Protein AF-A0A7Y6AD48-F1 (afdb_monomer_lite)

Secondary structure (DSSP, 8-state):
--HHHHTT--HHHHHHHHHHHTTTPEEEEEEEEETTEEEEEETTEEEEEEE-SSSPP-TT-EEEEE--TT-SS-EEEEEPPPS-EEEEPPSSSS--PEEEEES-SEEEEEEETTS---HHHHHHHHHHHHHTTSEEEEEEE-GGG-S-HHHHHHHHHHHSTTSEEEE--TTT-

Radius of gyration: 19.79 Å; chains: 1; bounding box: 42×30×53 Å

pLDDT: mean 92.15, std 9.81, range [45.16, 98.31]

Foldseek 3Di:
DAPVVVLPDDPVNVVQCVVLVVVVWFKFFFQADDDQWTWTQGSVGIFIAGEDPPPRDAHGWIFGWADDPPDPGIYGPDTGDFPFWQFAADPPPPPDTDTHHTPAQEDEAEDEPVDQDPLVVVLVVLVSCVNRVHAYAYEHEPLVNDPCQVVSQVVNCVSRPRHHYHYDYPVPD

Sequence (173 aa):
MSILDSLGWDAAREAEFAPYAARGLTVGRVSRVDRAICDVVTEAGTLRAAHGTGALPCTGDWAAVAEIPGHPEPVVEALLDRRTALTRSSASGRSEGQVLAVNVDCVLIVVPLDVAPDLGRIERLLTVAWNSGAQPAVVLTKADTVDDADQVRADVEAAAPGADVLVVSAVTG

Structure (mmCIF, N/CA/C/O backbone):
data_AF-A0A7Y6AD48-F1
#
_entry.id   AF-A0A7Y6AD48-F1
#
loop_
_atom_site.group_PDB
_atom_site.id
_atom_site.type_symbol
_atom_site.label_atom_id
_atom_site.label_alt_id
_atom_site.label_comp_id
_atom_site.label_asym_id
_atom_site.label_entity_id
_atom_site.label_seq_id
_atom_site.pdbx_PDB_ins_code
_atom_site.Cartn_x
_atom_site.Cartn_y
_atom_site.Cartn_z
_atom_site.occupancy
_atom_site.B_iso_or_equiv
_atom_site.auth_seq_id
_atom_site.auth_comp_id
_atom_site.auth_asym_id
_atom_site.auth_atom_id
_atom_site.pdbx_PDB_model_num
ATOM 1 N N . MET A 1 1 ? -17.874 -10.068 -2.969 1.00 69.69 1 MET A N 1
ATOM 2 C CA . MET A 1 1 ? -16.537 -9.603 -2.569 1.00 69.69 1 MET A CA 1
ATOM 3 C C . MET A 1 1 ? -16.744 -8.251 -1.942 1.00 69.69 1 MET A C 1
ATOM 5 O O . MET A 1 1 ? -17.382 -7.414 -2.577 1.00 69.69 1 MET A O 1
ATOM 9 N N . SER A 1 2 ? -16.372 -8.106 -0.679 1.00 91.56 2 SER A N 1
ATOM 10 C CA . SER A 1 2 ? -16.549 -6.851 0.040 1.00 91.56 2 SER A CA 1
ATOM 11 C C . SER A 1 2 ? -15.527 -5.813 -0.442 1.00 91.56 2 SER A C 1
ATOM 13 O O . SER A 1 2 ? -14.543 -6.154 -1.111 1.00 91.56 2 SER A O 1
ATOM 15 N N . ILE A 1 3 ? -15.748 -4.537 -0.117 1.00 95.38 3 ILE A N 1
ATOM 16 C CA . ILE A 1 3 ? -14.744 -3.504 -0.402 1.00 95.38 3 ILE A CA 1
ATOM 17 C C . ILE A 1 3 ? -13.455 -3.767 0.385 1.00 95.38 3 ILE A C 1
ATOM 19 O O . ILE A 1 3 ? -12.364 -3.573 -0.148 1.00 95.38 3 ILE A O 1
ATOM 23 N N . LEU A 1 4 ? -13.555 -4.269 1.617 1.00 96.31 4 LEU A N 1
ATOM 24 C CA . LEU A 1 4 ? -12.396 -4.552 2.455 1.00 96.31 4 LEU A CA 1
ATOM 25 C C . LEU A 1 4 ? -11.584 -5.734 1.916 1.00 96.31 4 LEU A C 1
ATOM 27 O O . LEU A 1 4 ? -10.358 -5.640 1.895 1.00 96.31 4 LEU A O 1
ATOM 31 N N . ASP A 1 5 ? -12.234 -6.770 1.372 1.00 95.56 5 ASP A N 1
ATOM 32 C CA . ASP A 1 5 ? -11.544 -7.878 0.689 1.00 95.56 5 ASP A CA 1
ATOM 33 C C . ASP A 1 5 ? -10.676 -7.359 -0.469 1.00 95.56 5 ASP A C 1
ATOM 35 O O . ASP A 1 5 ? -9.514 -7.735 -0.614 1.00 95.56 5 ASP A O 1
ATOM 39 N N . SER A 1 6 ? -11.221 -6.444 -1.284 1.00 94.50 6 SER A N 1
ATOM 40 C CA . SER A 1 6 ? -10.484 -5.839 -2.407 1.00 94.50 6 SER A CA 1
ATOM 41 C C . SER A 1 6 ? -9.310 -4.966 -1.951 1.00 94.50 6 SER A C 1
ATOM 43 O O . SER A 1 6 ? -8.371 -4.721 -2.706 1.00 94.50 6 SER A O 1
ATOM 45 N N . LEU A 1 7 ? -9.353 -4.525 -0.695 1.00 94.62 7 LEU A N 1
ATOM 46 C CA . LEU A 1 7 ? -8.296 -3.792 -0.022 1.00 94.62 7 LEU A CA 1
ATOM 47 C C . LEU A 1 7 ? -7.400 -4.722 0.815 1.00 94.62 7 LEU A C 1
ATOM 49 O O . LEU A 1 7 ? -6.655 -4.221 1.647 1.00 94.62 7 LEU A O 1
ATOM 53 N N . GLY A 1 8 ? -7.423 -6.041 0.628 1.00 94.38 8 GLY A N 1
ATOM 54 C CA . GLY A 1 8 ? -6.506 -6.955 1.319 1.00 94.38 8 GLY A CA 1
ATOM 55 C C . GLY A 1 8 ? -6.900 -7.287 2.760 1.00 94.38 8 GLY A C 1
ATOM 56 O O . GLY A 1 8 ? -6.029 -7.562 3.589 1.00 94.38 8 GLY A O 1
ATOM 57 N N . TRP A 1 9 ? -8.194 -7.232 3.085 1.00 97.06 9 TRP A N 1
ATOM 58 C CA . TRP A 1 9 ? -8.713 -7.869 4.292 1.00 97.06 9 TRP A CA 1
ATOM 59 C C . TRP A 1 9 ? -8.667 -9.392 4.134 1.00 97.06 9 TRP A C 1
ATOM 61 O O . TRP A 1 9 ? -9.070 -9.925 3.102 1.00 97.06 9 TRP A O 1
ATOM 71 N N . ASP A 1 10 ? -8.152 -10.095 5.144 1.00 96.25 10 ASP A N 1
ATOM 72 C CA . ASP A 1 10 ? -8.003 -11.551 5.131 1.00 96.25 10 ASP A CA 1
ATOM 73 C C . ASP A 1 10 ? -8.314 -12.175 6.499 1.00 96.25 10 ASP A C 1
ATOM 75 O O . ASP A 1 10 ? -8.502 -11.479 7.497 1.00 96.25 10 ASP A O 1
ATOM 79 N N . ALA A 1 11 ? -8.339 -13.509 6.558 1.00 97.06 11 ALA A N 1
ATOM 80 C CA . ALA A 1 11 ? -8.668 -14.250 7.776 1.00 97.06 11 ALA A CA 1
ATOM 81 C C . ALA A 1 11 ? -7.709 -13.965 8.947 1.00 97.06 11 ALA A C 1
ATOM 83 O O . ALA A 1 11 ? -8.113 -14.021 10.108 1.00 97.06 11 ALA A O 1
ATOM 84 N N . ALA A 1 12 ? -6.438 -13.653 8.669 1.00 96.56 12 ALA A N 1
ATOM 85 C CA . ALA A 1 12 ? -5.484 -13.308 9.717 1.00 96.56 12 ALA A CA 1
ATOM 86 C C . ALA A 1 12 ? -5.778 -11.914 10.293 1.00 96.56 12 ALA A C 1
ATOM 88 O O . ALA A 1 12 ? -5.704 -11.741 11.508 1.00 96.56 12 ALA A O 1
ATOM 89 N N . ARG A 1 13 ? -6.180 -10.946 9.456 1.00 97.25 13 ARG A N 1
ATOM 90 C CA . ARG A 1 13 ? -6.679 -9.640 9.912 1.00 97.25 13 ARG A CA 1
ATOM 91 C C . ARG A 1 13 ? -7.986 -9.756 10.682 1.00 97.25 13 ARG A C 1
ATOM 93 O O . ARG A 1 13 ? -8.135 -9.106 11.709 1.00 97.25 13 ARG A O 1
ATOM 100 N N . GLU A 1 14 ? -8.903 -10.606 10.234 1.00 97.62 14 GLU A N 1
ATOM 101 C CA . GLU A 1 14 ? -10.156 -10.861 10.945 1.00 97.62 14 GLU A CA 1
ATOM 102 C C . GLU A 1 14 ? -9.907 -11.443 12.344 1.00 97.62 14 GLU A C 1
ATOM 104 O O . GLU A 1 14 ? -10.471 -10.959 13.326 1.00 97.62 14 GLU A O 1
ATOM 109 N N . ALA A 1 15 ? -9.000 -12.419 12.457 1.00 98.00 15 ALA A N 1
ATOM 110 C CA . ALA A 1 15 ? -8.603 -12.992 13.740 1.00 98.00 15 ALA A CA 1
ATOM 111 C C . ALA A 1 15 ? -7.934 -11.957 14.662 1.00 98.00 15 ALA A C 1
ATOM 113 O O . ALA A 1 15 ? -8.244 -11.900 15.852 1.00 98.00 15 ALA A O 1
ATOM 114 N N . GLU A 1 16 ? -7.051 -11.121 14.113 1.00 98.19 16 GLU A N 1
ATOM 115 C CA . GLU A 1 16 ? -6.413 -10.010 14.827 1.00 98.19 16 GLU A CA 1
ATOM 116 C C . GLU A 1 16 ? -7.441 -8.963 15.296 1.00 98.19 16 GLU A C 1
ATOM 118 O O . GLU A 1 16 ? -7.328 -8.418 16.393 1.00 98.19 16 GLU A O 1
ATOM 123 N N . PHE A 1 17 ? -8.485 -8.718 14.497 1.00 98.25 17 PHE A N 1
ATOM 124 C CA . PHE A 1 17 ? -9.526 -7.734 14.786 1.00 98.25 17 PHE A CA 1
ATOM 125 C C . PHE A 1 17 ? -10.595 -8.216 15.775 1.00 98.25 17 PHE A C 1
ATOM 127 O O . PHE A 1 17 ? -11.281 -7.396 16.391 1.00 98.25 17 PHE A O 1
ATOM 134 N N . ALA A 1 18 ? -10.746 -9.529 15.960 1.00 98.25 18 ALA A N 1
ATOM 135 C CA . ALA A 1 18 ? -11.804 -10.130 16.772 1.00 98.25 18 ALA A CA 1
ATOM 136 C C . ALA A 1 18 ? -11.989 -9.504 18.179 1.00 98.25 18 ALA A C 1
ATOM 138 O O . ALA A 1 18 ? -13.140 -9.284 18.574 1.00 98.25 18 ALA A O 1
ATOM 139 N N . PRO A 1 19 ? -10.929 -9.134 18.934 1.00 98.12 19 PRO A N 1
ATOM 140 C CA . PRO A 1 19 ? -11.083 -8.459 20.226 1.00 98.12 19 PRO A CA 1
ATOM 141 C C . PRO A 1 19 ? -11.747 -7.075 20.135 1.00 98.12 19 PRO A C 1
ATOM 143 O O . PRO A 1 19 ? -12.451 -6.667 21.060 1.00 98.12 19 PRO A O 1
ATOM 146 N N . TYR A 1 20 ? -11.545 -6.348 19.034 1.00 97.69 20 TYR A N 1
ATOM 147 C CA . TYR A 1 20 ? -12.167 -5.044 18.788 1.00 97.69 20 TYR A CA 1
ATOM 148 C C . TYR A 1 20 ? -13.611 -5.202 18.304 1.00 97.69 20 TYR A C 1
ATOM 150 O O . TYR A 1 20 ? -14.499 -4.497 18.785 1.00 97.69 20 TYR A O 1
ATOM 158 N N . ALA A 1 21 ? -13.872 -6.188 17.439 1.00 97.25 21 ALA A N 1
ATOM 159 C CA . ALA A 1 21 ? -15.228 -6.534 17.011 1.00 97.25 21 ALA A CA 1
ATOM 160 C C . ALA A 1 21 ? -16.129 -6.907 18.200 1.00 97.25 21 ALA A C 1
ATOM 162 O O . ALA A 1 21 ? -17.261 -6.437 18.292 1.00 97.25 21 ALA A O 1
ATOM 163 N N . ALA A 1 22 ? -15.614 -7.682 19.164 1.00 97.25 22 ALA A N 1
ATOM 164 C CA . ALA A 1 22 ? -16.338 -8.051 20.386 1.00 97.25 22 ALA A CA 1
ATOM 165 C C . ALA A 1 22 ? -16.735 -6.843 21.258 1.00 97.25 22 ALA A C 1
ATOM 167 O O . ALA A 1 22 ? -17.643 -6.938 22.083 1.00 97.25 22 ALA A O 1
ATOM 168 N N . ARG A 1 23 ? -16.063 -5.702 21.071 1.00 96.88 23 ARG A N 1
ATOM 169 C CA . ARG A 1 23 ? -16.354 -4.425 21.733 1.00 96.88 23 ARG A CA 1
ATOM 170 C C . ARG A 1 23 ? -17.246 -3.503 20.890 1.00 96.88 23 ARG A C 1
ATOM 172 O O . ARG A 1 23 ? -17.549 -2.401 21.334 1.00 96.88 23 ARG A O 1
ATOM 179 N N . GLY A 1 24 ? -17.667 -3.949 19.706 1.00 96.44 24 GLY A N 1
ATOM 180 C CA . GLY A 1 24 ? -18.519 -3.193 18.790 1.00 96.44 24 GLY A CA 1
ATOM 181 C C . GLY A 1 24 ? -17.782 -2.148 17.951 1.00 96.44 24 GLY A C 1
ATOM 182 O O . GLY A 1 24 ? -18.429 -1.236 17.446 1.00 96.44 24 GLY A O 1
ATOM 183 N N . LEU A 1 25 ? -16.453 -2.240 17.816 1.00 97.25 25 LEU A N 1
ATOM 184 C CA . LEU A 1 25 ? -15.693 -1.318 16.968 1.00 97.25 25 LEU A CA 1
ATOM 185 C C . LEU A 1 25 ? -15.846 -1.686 15.492 1.00 97.25 25 LEU A C 1
ATOM 187 O O . LEU A 1 25 ? -15.922 -2.860 15.123 1.00 97.25 25 LEU A O 1
ATOM 191 N N . THR A 1 26 ? -15.811 -0.662 14.647 1.00 97.25 26 THR A N 1
ATOM 192 C CA . THR A 1 26 ? -15.890 -0.799 13.195 1.00 97.25 26 THR A CA 1
ATOM 193 C C . THR A 1 26 ? -14.491 -0.918 12.612 1.00 97.25 26 THR A C 1
ATOM 195 O O . THR A 1 26 ? -13.615 -0.102 12.899 1.00 97.25 26 THR A O 1
ATOM 198 N N . VAL A 1 27 ? -14.273 -1.930 11.776 1.00 98.19 27 VAL A N 1
ATOM 199 C CA . VAL A 1 27 ? -13.038 -2.059 11.001 1.00 98.19 27 VAL A CA 1
ATOM 200 C C . VAL A 1 27 ? -13.048 -1.092 9.820 1.00 98.19 27 VAL A C 1
ATOM 202 O O . VAL A 1 27 ? -14.070 -0.908 9.155 1.00 98.19 27 VAL A O 1
ATOM 205 N N . GLY A 1 28 ? -11.891 -0.523 9.504 1.00 97.88 28 GLY A N 1
ATOM 206 C CA . GLY A 1 28 ? -11.691 0.107 8.208 1.00 97.88 28 GLY A CA 1
ATOM 207 C C . GLY A 1 28 ? -10.232 0.314 7.840 1.00 97.88 28 GLY A C 1
ATOM 208 O O . GLY A 1 28 ? -9.334 0.148 8.665 1.00 97.88 28 GLY A O 1
ATOM 209 N N . ARG A 1 29 ? -9.996 0.677 6.580 1.00 98.06 29 ARG A N 1
ATOM 210 C CA . ARG A 1 29 ? -8.661 0.933 6.041 1.00 98.06 29 ARG A CA 1
ATOM 211 C C . ARG A 1 29 ? -8.410 2.426 5.907 1.00 98.06 29 ARG A C 1
ATOM 213 O O . ARG A 1 29 ? -9.173 3.127 5.247 1.00 98.06 29 ARG A O 1
ATOM 220 N N . VAL A 1 30 ? -7.324 2.915 6.492 1.00 97.94 30 VAL A N 1
ATOM 221 C CA . VAL A 1 30 ? -6.913 4.317 6.382 1.00 97.94 30 VAL A CA 1
ATOM 222 C C . VAL A 1 30 ? -6.500 4.608 4.938 1.00 97.94 30 VAL A C 1
ATOM 224 O O . VAL A 1 30 ? -5.514 4.060 4.448 1.00 97.94 30 VAL A O 1
ATOM 227 N N . SER A 1 31 ? -7.225 5.487 4.249 1.00 97.25 31 SER A N 1
ATOM 228 C CA . SER A 1 31 ? -6.921 5.886 2.866 1.00 97.25 31 SER A CA 1
ATOM 229 C C . SER A 1 31 ? -6.175 7.215 2.777 1.00 97.25 31 SER A C 1
ATOM 231 O O . SER A 1 31 ? -5.486 7.481 1.793 1.00 97.25 31 SER A O 1
ATOM 233 N N . ARG A 1 32 ? -6.318 8.070 3.793 1.00 95.88 32 ARG A N 1
ATOM 234 C CA . ARG A 1 32 ? -5.689 9.391 3.850 1.00 95.88 32 ARG A CA 1
ATOM 235 C C . ARG A 1 32 ? -5.485 9.814 5.295 1.00 95.88 32 ARG A C 1
ATOM 237 O O . ARG A 1 32 ? -6.361 9.602 6.123 1.00 95.88 32 ARG A O 1
ATOM 244 N N . VAL A 1 33 ? -4.373 10.490 5.567 1.00 94.31 33 VAL A N 1
ATOM 245 C CA . VAL A 1 33 ? -4.087 11.111 6.865 1.00 94.31 33 VAL A CA 1
ATOM 246 C C . VAL A 1 33 ? -3.839 12.603 6.659 1.00 94.31 33 VAL A C 1
ATOM 248 O O . VAL A 1 33 ? -3.032 12.995 5.817 1.00 94.31 33 VAL A O 1
ATOM 251 N N . ASP A 1 34 ? -4.551 13.437 7.412 1.00 89.88 34 ASP A N 1
ATOM 252 C CA . ASP A 1 34 ? -4.439 14.893 7.409 1.00 89.88 34 ASP A CA 1
ATOM 253 C C . ASP A 1 34 ? -4.373 15.413 8.851 1.00 89.88 34 ASP A C 1
ATOM 255 O O . ASP A 1 34 ? -5.381 15.582 9.543 1.00 89.88 34 ASP A O 1
ATOM 259 N N . ARG A 1 35 ? -3.144 15.678 9.307 1.00 85.75 35 ARG A N 1
ATOM 260 C CA . ARG A 1 35 ? -2.825 16.186 10.649 1.00 85.75 35 ARG A CA 1
ATOM 261 C C . ARG A 1 35 ? -3.335 15.293 11.784 1.00 85.75 35 ARG A C 1
ATOM 263 O O . ARG A 1 35 ? -2.583 14.436 12.221 1.00 85.75 35 ARG A O 1
ATOM 270 N N . ALA A 1 36 ? -4.535 15.567 12.295 1.00 89.00 36 ALA A N 1
ATOM 271 C CA . ALA A 1 36 ? -5.156 14.894 13.442 1.00 89.00 36 ALA A CA 1
ATOM 272 C C . ALA A 1 36 ? -6.381 14.051 13.042 1.00 89.00 36 ALA A C 1
ATOM 274 O O . ALA A 1 36 ? -7.065 13.493 13.899 1.00 89.00 36 ALA A O 1
ATOM 275 N N . ILE A 1 37 ? -6.687 14.010 11.744 1.00 92.94 37 ILE A N 1
ATOM 276 C CA . ILE A 1 37 ? -7.860 13.353 11.183 1.00 92.94 37 ILE A CA 1
ATOM 277 C C . ILE A 1 37 ? -7.407 12.439 10.047 1.00 92.94 37 ILE A C 1
ATOM 279 O O . ILE A 1 37 ? -6.455 12.738 9.325 1.00 92.94 37 ILE A O 1
ATOM 283 N N . CYS A 1 38 ? -8.104 11.329 9.862 1.00 95.88 38 CYS A N 1
ATOM 284 C CA . CYS A 1 38 ? -7.903 10.429 8.741 1.00 95.88 38 CYS A CA 1
ATOM 285 C C . CYS A 1 38 ? -9.232 10.046 8.089 1.00 95.88 38 CYS A C 1
ATOM 287 O O . CYS A 1 38 ? -10.277 10.017 8.740 1.00 95.88 38 CYS A O 1
ATOM 289 N N . ASP A 1 39 ? -9.176 9.765 6.790 1.00 97.44 39 ASP A N 1
ATOM 290 C CA . ASP A 1 39 ? -10.284 9.138 6.079 1.00 97.44 39 ASP A CA 1
ATOM 291 C C . ASP A 1 39 ? -10.086 7.618 6.163 1.00 97.44 39 ASP A C 1
ATOM 293 O O . ASP A 1 39 ? -9.001 7.104 5.861 1.00 97.44 39 ASP A O 1
ATOM 297 N N . VAL A 1 40 ? -11.127 6.909 6.591 1.00 97.88 40 VAL A N 1
ATOM 298 C CA . VAL A 1 40 ? -11.122 5.464 6.826 1.00 97.88 40 VAL A CA 1
ATOM 299 C C . VAL A 1 40 ? -12.230 4.824 5.997 1.00 97.88 40 VAL A C 1
ATOM 301 O O . VAL A 1 40 ? -13.405 5.140 6.161 1.00 97.88 40 VAL A O 1
ATOM 304 N N . VAL A 1 41 ? -11.862 3.916 5.100 1.00 98.31 41 VAL A N 1
ATOM 305 C CA . VAL A 1 41 ? -12.798 3.162 4.261 1.00 98.31 41 VAL A CA 1
ATOM 306 C C . VAL A 1 41 ? -13.333 1.974 5.052 1.00 98.31 41 VAL A C 1
ATOM 308 O O . VAL A 1 41 ? -12.557 1.127 5.488 1.00 98.31 41 VAL A O 1
ATOM 311 N N . THR A 1 42 ? -14.650 1.899 5.219 1.00 97.62 42 THR A N 1
ATOM 312 C CA . THR A 1 42 ? -15.357 0.779 5.863 1.00 97.62 42 THR A CA 1
ATOM 313 C C . THR A 1 42 ? -16.334 0.128 4.882 1.00 97.62 42 THR A C 1
ATOM 315 O O . THR A 1 42 ? -16.570 0.662 3.797 1.00 97.62 42 THR A O 1
ATOM 318 N N . GLU A 1 43 ? -16.968 -0.979 5.276 1.00 96.50 43 GLU A N 1
ATOM 319 C CA . GLU A 1 43 ? -18.071 -1.579 4.503 1.00 96.50 43 GLU A CA 1
ATOM 320 C C . GLU A 1 43 ? -19.244 -0.617 4.275 1.00 96.50 43 GLU A C 1
ATOM 322 O O . GLU A 1 43 ? -19.900 -0.659 3.238 1.00 96.50 43 GLU A O 1
ATOM 327 N N . ALA A 1 44 ? -19.510 0.272 5.235 1.00 94.88 44 ALA A N 1
ATOM 328 C CA . ALA A 1 44 ? -20.599 1.243 5.156 1.00 94.88 44 ALA A CA 1
ATOM 329 C C . ALA A 1 44 ? -20.229 2.504 4.351 1.00 94.88 44 ALA A C 1
ATOM 331 O O . ALA A 1 44 ? -21.065 3.390 4.172 1.00 94.88 44 ALA A O 1
ATOM 332 N N . GLY A 1 45 ? -18.988 2.594 3.865 1.00 96.12 45 GLY A N 1
ATOM 333 C CA . GLY A 1 45 ? -18.439 3.758 3.178 1.00 96.12 45 GLY A CA 1
ATOM 334 C C . GLY A 1 45 ? -17.282 4.405 3.934 1.00 96.12 45 GLY A C 1
ATOM 335 O O . GLY A 1 45 ? -16.780 3.888 4.936 1.00 96.12 45 GLY A O 1
ATOM 336 N N . THR A 1 46 ? -16.823 5.544 3.421 1.00 97.25 46 THR A N 1
ATOM 337 C CA . THR A 1 46 ? -15.703 6.281 4.011 1.00 97.25 46 THR A CA 1
ATOM 338 C C . THR A 1 46 ? -16.184 7.171 5.146 1.00 97.25 46 THR A C 1
ATOM 340 O O . THR A 1 46 ? -17.070 8.004 4.955 1.00 97.25 46 THR A O 1
ATOM 343 N N . LEU A 1 47 ? -15.556 7.030 6.308 1.00 94.75 47 LEU A N 1
ATOM 344 C CA . LEU A 1 47 ? -15.764 7.882 7.470 1.00 94.75 47 LEU A CA 1
ATOM 345 C C . LEU A 1 47 ? -14.530 8.734 7.742 1.00 94.75 47 LEU A C 1
ATOM 347 O O . LEU A 1 47 ? -13.408 8.374 7.389 1.00 94.75 47 LEU A O 1
ATOM 351 N N . ARG A 1 48 ? -14.752 9.878 8.380 1.00 95.69 48 ARG A N 1
ATOM 352 C CA . ARG A 1 48 ? -13.696 10.789 8.804 1.00 95.69 48 ARG A CA 1
ATOM 353 C C . ARG A 1 48 ? -13.512 10.626 10.306 1.00 95.69 48 ARG A C 1
ATOM 355 O O . ARG A 1 48 ? -14.457 10.865 11.050 1.00 95.69 48 ARG A O 1
ATOM 362 N N . ALA A 1 49 ? -12.340 10.161 10.724 1.00 95.38 49 ALA A N 1
ATOM 363 C CA . ALA A 1 49 ? -12.060 9.815 12.111 1.00 95.38 49 ALA A CA 1
ATOM 364 C C . ALA A 1 49 ? -10.890 10.623 12.667 1.00 95.38 49 ALA A C 1
ATOM 366 O O . ALA A 1 49 ? -9.836 10.739 12.031 1.00 95.38 49 ALA A O 1
ATOM 367 N N . ALA A 1 50 ? -11.056 11.123 13.885 1.00 94.31 50 ALA A N 1
ATOM 368 C CA . ALA A 1 50 ? -9.965 11.705 14.647 1.00 94.31 50 ALA A CA 1
ATOM 369 C C . ALA A 1 50 ? -9.015 10.601 15.135 1.00 94.31 50 ALA A C 1
ATOM 371 O O . ALA A 1 50 ? -9.429 9.465 15.377 1.00 94.31 50 ALA A O 1
ATOM 372 N N . HIS A 1 51 ? -7.742 10.930 15.334 1.00 89.38 51 HIS A N 1
ATOM 373 C CA . HIS A 1 51 ? -6.801 10.042 16.013 1.00 89.38 51 HIS A CA 1
ATOM 374 C C . HIS A 1 51 ? -6.106 10.761 17.170 1.00 89.38 51 HIS A C 1
ATOM 376 O O . HIS A 1 51 ? -5.847 11.965 17.128 1.00 89.38 51 HIS A O 1
ATOM 382 N N . GLY A 1 52 ? -5.818 10.011 18.235 1.00 78.94 52 GLY A N 1
ATOM 383 C CA . GLY A 1 52 ? -5.118 10.528 19.408 1.00 78.94 52 GLY A CA 1
ATOM 384 C C . GLY A 1 52 ? -3.606 10.665 19.201 1.00 78.94 52 GLY A C 1
ATOM 385 O O . GLY A 1 52 ? -3.077 10.530 18.097 1.00 78.94 52 GLY A O 1
ATOM 386 N N . THR A 1 53 ? -2.891 10.877 20.307 1.00 72.50 53 THR A N 1
ATOM 387 C CA . THR A 1 53 ? -1.417 10.945 20.359 1.00 72.50 53 THR A CA 1
ATOM 388 C C . THR A 1 53 ? -0.744 9.571 20.462 1.00 72.50 53 THR A C 1
ATOM 390 O O . THR A 1 53 ? 0.436 9.499 20.794 1.00 72.50 53 THR A O 1
ATOM 393 N N . GLY A 1 54 ? -1.502 8.486 20.273 1.00 74.75 54 GLY A N 1
ATOM 394 C CA . GLY A 1 54 ? -0.992 7.114 20.278 1.00 74.75 54 GLY A CA 1
ATOM 395 C C . GLY A 1 54 ? -0.213 6.786 19.002 1.00 74.75 54 GLY A C 1
ATOM 396 O O . GLY A 1 54 ? 0.495 7.630 18.454 1.00 74.75 54 GLY A O 1
ATOM 397 N N . ALA A 1 55 ? -0.353 5.556 18.502 1.00 76.69 55 ALA A N 1
ATOM 398 C CA . ALA A 1 55 ? 0.209 5.193 17.205 1.00 76.69 55 ALA A CA 1
ATOM 399 C C . ALA A 1 55 ? -0.377 6.101 16.110 1.00 76.69 55 ALA A C 1
ATOM 401 O O . ALA A 1 55 ? -1.591 6.145 15.912 1.00 76.69 55 ALA A O 1
ATOM 402 N N . LEU A 1 56 ? 0.490 6.851 15.424 1.00 88.69 56 LEU A N 1
ATOM 403 C CA . LEU A 1 56 ? 0.061 7.755 14.362 1.00 88.69 56 LEU A CA 1
ATOM 404 C C . LEU A 1 56 ? -0.350 6.936 13.130 1.00 88.69 56 LEU A C 1
ATOM 406 O O . LEU A 1 56 ? 0.477 6.154 12.633 1.00 88.69 56 LEU A O 1
ATOM 410 N N . PRO A 1 57 ? -1.586 7.112 12.627 1.00 94.00 57 PRO A N 1
ATOM 411 C CA . PRO A 1 57 ? -2.037 6.402 11.446 1.00 94.00 57 PRO A CA 1
ATOM 412 C C . PRO A 1 57 ? -1.205 6.799 10.230 1.00 94.00 57 PRO A C 1
ATOM 414 O O . PRO A 1 57 ? -0.725 7.927 10.095 1.00 94.00 57 PRO A O 1
ATOM 417 N N . CYS A 1 58 ? -1.057 5.847 9.325 1.00 95.44 58 CYS A N 1
ATOM 418 C CA . CYS A 1 58 ? -0.455 5.998 8.018 1.00 95.44 58 CYS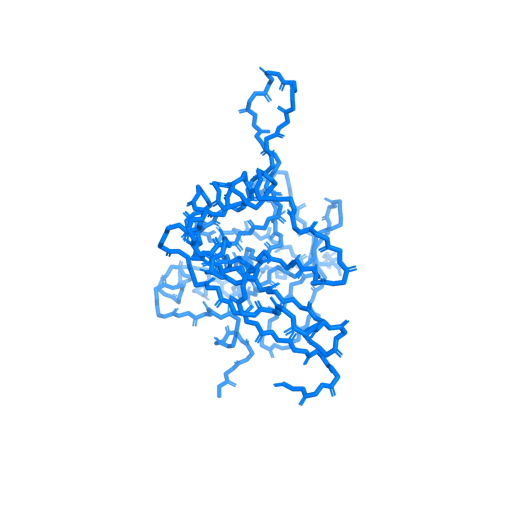 A CA 1
ATOM 419 C C . CYS A 1 58 ? -1.423 5.449 6.967 1.00 95.44 58 CYS A C 1
ATOM 421 O O . CYS A 1 58 ? -2.243 4.572 7.247 1.00 95.44 58 CYS A O 1
ATOM 423 N N . THR A 1 59 ? -1.328 5.949 5.738 1.00 96.56 59 THR A N 1
ATOM 424 C CA . THR A 1 59 ? -2.087 5.388 4.620 1.00 96.56 59 THR A CA 1
ATOM 425 C C . THR A 1 59 ? -1.805 3.890 4.489 1.00 96.56 59 THR A C 1
ATOM 427 O O . THR A 1 59 ? -0.652 3.465 4.412 1.00 96.56 59 THR A O 1
ATOM 430 N N . GLY A 1 60 ? -2.876 3.102 4.445 1.00 97.25 60 GLY A N 1
ATOM 431 C CA . GLY A 1 60 ? -2.849 1.648 4.354 1.00 97.25 60 GLY A CA 1
ATOM 432 C C . GLY A 1 60 ? -2.983 0.917 5.691 1.00 97.25 60 GLY A C 1
ATOM 433 O O . GLY A 1 60 ? -3.147 -0.306 5.668 1.00 97.25 60 GLY A O 1
ATOM 434 N N . ASP A 1 61 ? -2.970 1.618 6.831 1.00 97.56 61 ASP A N 1
ATOM 435 C CA . ASP A 1 61 ? -3.255 1.011 8.135 1.00 97.56 61 ASP A CA 1
ATOM 436 C C . ASP A 1 61 ? -4.673 0.429 8.190 1.00 97.56 61 ASP A C 1
ATOM 438 O O . ASP A 1 61 ? -5.620 0.977 7.622 1.00 97.56 61 ASP A O 1
ATOM 442 N N . TRP A 1 62 ? -4.813 -0.666 8.931 1.00 98.12 62 TRP A N 1
ATOM 443 C CA . TRP A 1 62 ? -6.101 -1.212 9.337 1.00 98.12 62 TRP A CA 1
ATOM 444 C C . TRP A 1 62 ? -6.437 -0.683 10.727 1.00 98.12 62 TRP A C 1
ATOM 446 O O . TRP A 1 62 ? -5.642 -0.830 11.653 1.00 98.12 62 TRP A O 1
ATOM 456 N N . ALA A 1 63 ? -7.592 -0.043 10.861 1.00 97.44 63 ALA A N 1
ATOM 457 C CA . ALA A 1 63 ? -7.995 0.685 12.052 1.00 97.44 63 ALA A CA 1
ATOM 458 C C . ALA A 1 63 ? -9.244 0.074 12.691 1.00 97.44 63 ALA A C 1
ATOM 460 O O . ALA A 1 63 ? -10.184 -0.325 12.000 1.00 97.44 63 ALA A O 1
ATOM 461 N N . ALA A 1 64 ? -9.261 0.072 14.021 1.00 97.25 64 ALA A N 1
ATOM 462 C CA . ALA A 1 64 ? -10.451 -0.132 14.826 1.00 97.25 64 ALA A CA 1
ATOM 463 C C . ALA A 1 64 ? -11.017 1.233 15.219 1.00 97.25 64 ALA A C 1
ATOM 465 O O . ALA A 1 64 ? -10.374 2.009 15.931 1.00 97.25 64 ALA A O 1
ATOM 466 N N . VAL A 1 65 ? -12.211 1.533 14.720 1.00 96.69 65 VAL A N 1
ATOM 467 C CA . VAL A 1 65 ? -12.863 2.832 14.857 1.00 96.69 65 VAL A CA 1
ATOM 468 C C . VAL A 1 65 ? -14.019 2.721 15.842 1.00 96.69 65 VAL A C 1
ATOM 470 O O . VAL A 1 65 ? -14.884 1.856 15.704 1.00 96.69 65 VAL A O 1
ATOM 473 N N . ALA A 1 66 ? -14.035 3.613 16.827 1.00 95.38 66 ALA A N 1
ATOM 474 C CA . ALA A 1 66 ? -15.087 3.713 17.826 1.00 95.38 66 ALA A CA 1
ATOM 475 C C . ALA A 1 66 ? -15.940 4.963 17.585 1.00 95.38 66 ALA A C 1
ATOM 477 O O . ALA A 1 66 ? -15.419 6.070 17.426 1.00 95.38 66 ALA A O 1
ATOM 478 N N . GLU A 1 67 ? -17.260 4.803 17.616 1.00 93.25 67 GLU A N 1
ATOM 479 C CA . GLU A 1 67 ? -18.163 5.938 17.781 1.00 93.25 67 GLU A CA 1
ATOM 480 C C . GLU A 1 67 ? -18.176 6.354 19.252 1.00 93.25 67 GLU A C 1
ATOM 482 O O . GLU A 1 67 ? -18.437 5.540 20.139 1.00 93.25 67 GLU A O 1
ATOM 487 N N . ILE A 1 68 ? -17.893 7.629 19.522 1.00 89.75 68 ILE A N 1
ATOM 488 C CA . ILE A 1 68 ? -17.896 8.166 20.883 1.00 89.75 68 ILE A CA 1
ATOM 489 C C . ILE A 1 68 ? -19.134 9.056 21.050 1.00 89.75 68 ILE A C 1
ATOM 491 O O . ILE A 1 68 ? -19.235 10.089 20.380 1.00 89.75 68 ILE A O 1
ATOM 495 N N . PRO A 1 69 ? -20.082 8.707 21.942 1.00 89.00 69 PRO A N 1
ATOM 496 C CA . PRO A 1 69 ? -21.263 9.526 22.180 1.00 89.00 69 PRO A CA 1
ATOM 497 C C . PRO A 1 69 ? -20.895 10.968 22.547 1.00 89.00 69 PRO A C 1
ATOM 499 O O . PRO A 1 69 ? -20.118 11.212 23.468 1.00 89.00 69 PRO A O 1
ATOM 502 N N . GLY A 1 70 ? -21.472 11.931 21.826 1.00 86.56 70 GLY A N 1
ATOM 503 C CA . GLY A 1 70 ? -21.227 13.358 22.047 1.00 86.56 70 GLY A CA 1
ATOM 504 C C . GLY A 1 70 ? -19.959 13.914 21.389 1.00 86.56 70 GLY A C 1
ATOM 505 O O . GLY A 1 70 ? -19.745 15.123 21.461 1.00 86.56 70 GLY A O 1
ATOM 506 N N . HIS A 1 71 ? -19.153 13.087 20.716 1.00 84.62 71 HIS A N 1
ATOM 507 C CA . HIS A 1 71 ? -18.093 13.572 19.832 1.00 84.62 71 HIS A CA 1
ATOM 508 C C . HIS A 1 71 ? -18.608 13.756 18.397 1.00 84.62 71 HIS A C 1
ATOM 510 O O . HIS A 1 71 ? -19.427 12.967 17.930 1.00 84.62 71 HIS A O 1
ATOM 516 N N . PRO A 1 72 ? -18.131 14.792 17.683 1.00 87.19 72 PRO A N 1
ATOM 517 C CA . PRO A 1 72 ? -18.566 15.074 16.316 1.00 87.19 72 PRO A CA 1
ATOM 518 C C . PRO A 1 72 ? -18.020 14.073 15.291 1.00 87.19 72 PRO A C 1
ATOM 520 O O . PRO A 1 72 ? -18.638 13.869 14.252 1.00 87.19 72 PRO A O 1
ATOM 523 N N . GLU A 1 73 ? -16.867 13.468 15.575 1.00 91.19 73 GLU A N 1
ATOM 524 C CA . GLU A 1 73 ? -16.194 12.503 14.709 1.00 91.19 73 GLU A CA 1
ATOM 525 C C . GLU A 1 73 ? -15.939 11.209 15.496 1.00 91.19 73 GLU A C 1
ATOM 527 O O . GLU A 1 73 ? -15.621 11.282 16.692 1.00 91.19 73 GLU A O 1
ATOM 532 N N . PRO A 1 74 ? -16.047 10.030 14.859 1.00 94.81 74 PRO A N 1
ATOM 533 C CA . PRO A 1 74 ? -15.543 8.794 15.439 1.00 94.81 74 PRO A CA 1
ATOM 534 C C . PRO A 1 74 ? -14.023 8.868 15.639 1.00 94.81 74 PRO A C 1
ATOM 536 O O . PRO A 1 74 ? -13.334 9.717 15.068 1.00 94.81 74 PRO A O 1
ATOM 539 N N . VAL A 1 75 ? -13.484 7.964 16.452 1.00 94.44 75 VAL A N 1
ATOM 540 C CA . VAL A 1 75 ? -12.070 7.974 16.840 1.00 94.44 75 VAL A CA 1
ATOM 541 C C . VAL A 1 75 ? -11.404 6.666 16.438 1.00 94.44 75 VAL A C 1
ATOM 543 O O . VAL A 1 75 ? -11.936 5.586 16.690 1.00 94.44 75 VAL A O 1
ATOM 546 N N . VAL A 1 76 ? -10.217 6.758 15.835 1.00 95.88 76 VAL A N 1
ATOM 547 C CA . VAL A 1 76 ? -9.317 5.612 15.675 1.00 95.88 76 VAL A CA 1
ATOM 548 C C . VAL A 1 76 ? -8.803 5.223 17.053 1.00 95.88 76 VAL A C 1
ATOM 550 O O . VAL A 1 76 ? -8.003 5.939 17.657 1.00 95.88 76 VAL A O 1
ATOM 553 N N . GLU A 1 77 ? -9.285 4.094 17.555 1.00 94.19 77 GLU A N 1
ATOM 554 C CA . GLU A 1 77 ? -8.939 3.612 18.886 1.00 94.19 77 GLU A CA 1
ATOM 555 C C . GLU A 1 77 ? -7.679 2.743 18.864 1.00 94.19 77 GLU A C 1
ATOM 557 O O . GLU A 1 77 ? -6.840 2.829 19.760 1.00 94.19 77 GLU A O 1
ATOM 562 N N . ALA A 1 78 ? -7.528 1.927 17.821 1.00 95.38 78 ALA A N 1
ATOM 563 C CA . ALA A 1 78 ? -6.371 1.066 17.635 1.00 95.38 78 ALA A CA 1
ATOM 564 C C . ALA A 1 78 ? -6.032 0.899 16.153 1.00 95.38 78 ALA A C 1
ATOM 566 O O . ALA A 1 78 ? -6.890 1.037 15.279 1.00 95.38 78 ALA A O 1
ATOM 567 N N . LEU A 1 79 ? -4.769 0.573 15.897 1.00 97.12 79 LEU A N 1
ATOM 568 C CA . LEU A 1 79 ? -4.263 0.156 14.597 1.00 97.12 79 LEU A CA 1
ATOM 569 C C . LEU A 1 79 ? -3.786 -1.288 14.726 1.00 97.12 79 LEU A C 1
ATOM 571 O O . LEU A 1 79 ? -3.165 -1.635 15.730 1.00 97.12 79 LEU A O 1
ATOM 575 N N . LEU A 1 80 ? -4.085 -2.102 13.722 1.00 97.31 80 LEU A N 1
ATOM 576 C CA . LEU A 1 80 ? -3.562 -3.459 13.604 1.00 97.31 80 LEU A CA 1
ATOM 577 C C . LEU A 1 80 ? -2.081 -3.422 13.196 1.00 97.31 80 LEU A C 1
ATOM 579 O O . LEU A 1 80 ? -1.586 -2.425 12.660 1.00 97.31 80 LEU A O 1
ATOM 583 N N . ASP A 1 81 ? -1.380 -4.530 13.405 1.00 95.69 81 ASP A N 1
ATOM 584 C CA . ASP A 1 81 ? 0.043 -4.674 13.140 1.00 95.69 81 ASP A CA 1
ATOM 585 C C . ASP A 1 81 ? 0.369 -4.426 11.661 1.00 95.69 81 ASP A C 1
ATOM 587 O O . ASP A 1 81 ? -0.280 -4.924 10.733 1.00 95.69 81 ASP A O 1
ATOM 591 N N . ARG A 1 82 ? 1.423 -3.656 11.403 1.00 95.44 82 ARG A N 1
ATOM 592 C CA . ARG A 1 82 ? 1.871 -3.356 10.038 1.00 95.44 82 ARG A CA 1
ATOM 593 C C . ARG A 1 82 ? 2.682 -4.530 9.500 1.00 95.44 82 ARG A C 1
ATOM 595 O O . ARG A 1 82 ? 3.721 -4.865 10.058 1.00 95.44 82 ARG A O 1
ATOM 602 N N . ARG A 1 83 ? 2.227 -5.135 8.398 1.00 94.56 83 ARG A N 1
ATOM 603 C CA . ARG A 1 83 ? 2.936 -6.247 7.731 1.00 94.56 83 ARG A CA 1
ATOM 604 C C . ARG A 1 83 ? 4.077 -5.760 6.842 1.00 94.56 83 ARG A C 1
ATOM 606 O O . ARG A 1 83 ? 5.105 -6.418 6.751 1.00 94.56 83 ARG A O 1
ATOM 613 N N . THR A 1 84 ? 3.898 -4.603 6.213 1.00 95.31 84 THR A N 1
ATOM 614 C CA . THR A 1 84 ? 4.911 -3.934 5.386 1.00 95.31 84 THR A CA 1
ATOM 615 C C . THR A 1 84 ? 4.935 -2.445 5.707 1.00 95.31 84 THR A C 1
ATOM 617 O O . THR A 1 84 ? 3.931 -1.884 6.164 1.00 95.31 84 THR A O 1
ATOM 620 N N . ALA A 1 85 ? 6.077 -1.796 5.480 1.00 94.62 85 ALA A N 1
ATOM 621 C CA . ALA A 1 85 ? 6.242 -0.370 5.736 1.00 94.62 85 ALA A CA 1
ATOM 622 C C . ALA A 1 85 ? 7.204 0.276 4.736 1.00 94.62 85 ALA A C 1
ATOM 624 O O . ALA A 1 85 ? 8.419 0.089 4.794 1.00 94.62 85 ALA A O 1
ATOM 625 N N . LEU A 1 86 ? 6.662 1.101 3.842 1.00 94.00 86 LEU A N 1
ATOM 626 C CA . LEU A 1 86 ? 7.458 1.912 2.933 1.00 94.00 86 LEU A CA 1
ATOM 627 C C . LEU A 1 86 ? 7.957 3.149 3.679 1.00 94.00 86 LEU A C 1
ATOM 629 O O . LEU A 1 86 ? 7.177 4.034 4.035 1.00 94.00 86 LEU A O 1
ATOM 633 N N . THR A 1 87 ? 9.263 3.217 3.914 1.00 90.81 87 THR A N 1
ATOM 634 C CA . THR A 1 87 ? 9.886 4.290 4.694 1.00 90.81 87 THR A CA 1
ATOM 635 C C . THR A 1 87 ? 10.823 5.121 3.831 1.00 90.81 87 THR A C 1
ATOM 637 O O . THR A 1 87 ? 11.559 4.613 2.987 1.00 90.81 87 THR A O 1
ATOM 640 N N . ARG A 1 88 ? 10.810 6.435 4.051 1.00 83.00 88 ARG A N 1
ATOM 641 C CA . ARG A 1 88 ? 11.775 7.359 3.462 1.00 83.00 88 ARG A CA 1
ATOM 642 C C . ARG A 1 88 ? 12.834 7.704 4.494 1.00 83.00 88 ARG A C 1
ATOM 644 O O . ARG A 1 88 ? 12.534 8.343 5.503 1.00 83.00 88 ARG A O 1
ATOM 651 N N . SER A 1 89 ? 14.080 7.337 4.217 1.00 69.94 89 SER A N 1
ATOM 652 C CA . SER A 1 89 ? 15.223 7.762 5.024 1.00 69.94 89 SER A CA 1
ATOM 653 C C . SER A 1 89 ? 15.372 9.287 4.965 1.00 69.94 89 SER A C 1
ATOM 655 O O . SER A 1 89 ? 15.398 9.873 3.882 1.00 69.94 89 SER A O 1
ATOM 657 N N . SER A 1 90 ? 15.475 9.949 6.118 1.00 59.12 90 SER A N 1
ATOM 658 C CA . SER A 1 90 ? 15.870 11.360 6.180 1.00 59.12 90 SER A CA 1
ATOM 659 C C . SER A 1 90 ? 17.392 11.480 6.212 1.00 59.12 90 SER A C 1
ATOM 661 O O . SER A 1 90 ? 18.046 10.763 6.963 1.00 59.12 90 SER A O 1
ATOM 663 N N . ALA A 1 91 ? 17.959 12.427 5.460 1.00 54.53 91 ALA A N 1
ATOM 664 C CA . ALA A 1 91 ? 19.406 12.675 5.417 1.00 54.53 91 ALA A CA 1
ATOM 665 C C . ALA A 1 91 ? 20.004 13.181 6.751 1.00 54.53 91 ALA A C 1
ATOM 667 O O . ALA A 1 91 ? 21.218 13.173 6.933 1.00 54.53 91 ALA A O 1
ATOM 668 N N . SER A 1 92 ? 19.174 13.628 7.696 1.00 52.81 92 SER A N 1
ATOM 669 C CA . SER A 1 92 ? 19.609 14.015 9.038 1.00 52.81 92 SER A CA 1
ATOM 670 C C . SER A 1 92 ? 19.649 12.787 9.946 1.00 52.81 92 SER A C 1
ATOM 672 O O . SER A 1 92 ? 18.604 12.180 10.151 1.00 52.81 92 SER A O 1
ATOM 674 N N . GLY A 1 93 ? 20.806 12.458 10.531 1.00 45.16 93 GLY A N 1
ATOM 675 C CA . GLY A 1 93 ? 21.054 11.299 11.412 1.00 45.16 93 GLY A CA 1
ATOM 676 C C . GLY A 1 93 ? 20.272 11.227 12.740 1.00 45.16 93 GLY A C 1
ATOM 677 O O . GLY A 1 93 ? 20.796 10.731 13.731 1.00 45.16 93 GLY A O 1
ATOM 678 N N . ARG A 1 94 ? 19.031 11.722 12.785 1.00 48.88 94 ARG A N 1
ATOM 679 C CA . ARG A 1 94 ? 18.004 11.353 13.764 1.00 48.88 94 ARG A CA 1
ATOM 680 C C . ARG A 1 94 ? 17.138 10.274 13.106 1.00 48.88 94 ARG A C 1
ATOM 682 O O . ARG A 1 94 ? 16.205 10.581 12.375 1.00 48.88 94 ARG A O 1
ATOM 689 N N . SER A 1 95 ? 17.560 9.024 13.279 1.00 47.38 95 SER A N 1
ATOM 690 C CA . SER A 1 95 ? 17.107 7.847 12.528 1.00 47.38 95 SER A CA 1
ATOM 691 C C . SER A 1 95 ? 15.721 7.329 12.919 1.00 47.38 95 SER A C 1
ATOM 693 O O . SER A 1 95 ? 15.600 6.207 13.397 1.00 47.38 95 SER A O 1
ATOM 695 N N . GLU A 1 96 ? 14.671 8.086 12.627 1.00 56.78 96 GLU A N 1
ATOM 696 C CA . GLU A 1 96 ? 13.362 7.480 12.366 1.00 56.78 96 GLU A CA 1
ATOM 697 C C . GLU A 1 96 ? 12.888 7.985 11.003 1.00 56.78 96 GLU A C 1
ATOM 699 O O . GLU A 1 96 ? 12.496 9.139 10.835 1.00 56.78 96 GLU A O 1
ATOM 704 N N . GLY A 1 97 ? 13.043 7.137 9.980 1.00 69.25 97 GLY A N 1
ATOM 705 C CA . GLY A 1 97 ? 12.568 7.436 8.632 1.00 69.25 97 GLY A CA 1
ATOM 706 C C . GLY A 1 97 ? 11.062 7.698 8.635 1.00 69.25 97 GLY A C 1
ATOM 707 O O . GLY A 1 97 ? 10.315 7.099 9.405 1.00 69.25 97 GLY A O 1
ATOM 708 N N . GLN A 1 98 ? 10.598 8.588 7.761 1.00 82.44 98 GLN A N 1
ATOM 709 C CA . GLN A 1 98 ? 9.169 8.865 7.653 1.00 82.44 98 GLN A CA 1
ATOM 710 C C . GLN A 1 98 ? 8.471 7.694 6.954 1.00 82.44 98 GLN A C 1
ATOM 712 O O . GLN A 1 98 ? 8.793 7.389 5.804 1.00 82.44 98 GLN A O 1
ATOM 717 N N . VAL A 1 99 ? 7.497 7.071 7.618 1.00 90.00 99 VAL A N 1
ATOM 718 C CA . VAL A 1 99 ? 6.622 6.066 6.997 1.00 90.00 99 VAL A CA 1
ATOM 719 C C . VAL A 1 99 ? 5.696 6.767 5.999 1.00 90.00 99 VAL A C 1
ATOM 721 O O . VAL A 1 99 ? 4.996 7.715 6.356 1.00 90.00 99 VAL A O 1
ATOM 724 N N . LEU A 1 100 ? 5.733 6.332 4.741 1.00 92.12 100 LEU A N 1
ATOM 725 C CA . LEU A 1 100 ? 4.937 6.889 3.646 1.00 92.12 100 LEU A CA 1
ATOM 726 C C . LEU A 1 100 ? 3.644 6.100 3.410 1.00 92.12 100 LEU A C 1
ATOM 728 O O . LEU A 1 100 ? 2.615 6.700 3.110 1.00 92.12 100 LEU A O 1
ATOM 732 N N . ALA A 1 101 ? 3.717 4.773 3.518 1.00 94.94 101 ALA A N 1
ATOM 733 C CA . ALA A 1 101 ? 2.596 3.851 3.360 1.00 94.94 101 ALA A CA 1
ATOM 734 C C . ALA A 1 101 ? 2.899 2.524 4.066 1.00 94.94 101 ALA A C 1
ATOM 736 O O . ALA A 1 101 ? 4.066 2.165 4.247 1.00 94.94 101 ALA A O 1
ATOM 737 N N . VAL A 1 102 ? 1.856 1.789 4.442 1.00 96.62 102 VAL A N 1
ATOM 738 C CA . VAL A 1 102 ? 1.963 0.501 5.145 1.00 96.62 102 VAL A CA 1
ATOM 739 C C . VAL A 1 102 ? 0.959 -0.509 4.605 1.00 96.62 102 VAL A C 1
ATOM 741 O O . VAL A 1 102 ? -0.036 -0.133 3.985 1.00 96.62 102 VAL A O 1
ATOM 744 N N . ASN A 1 103 ? 1.211 -1.797 4.846 1.00 96.50 103 ASN A N 1
ATOM 745 C CA . ASN A 1 103 ? 0.380 -2.899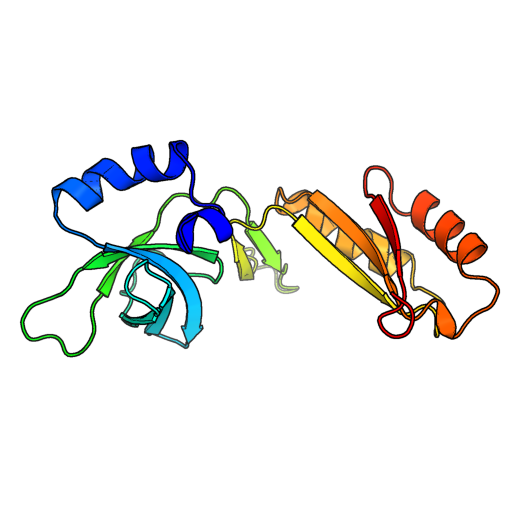 4.339 1.00 96.50 103 ASN A CA 1
ATOM 746 C C . ASN A 1 103 ? 0.195 -2.842 2.810 1.00 96.50 103 ASN A C 1
ATOM 748 O O . ASN A 1 103 ? -0.887 -3.101 2.282 1.00 96.50 103 ASN A O 1
ATOM 752 N N . VAL A 1 104 ? 1.244 -2.422 2.109 1.00 94.25 104 VAL A N 1
ATOM 753 C CA . VAL A 1 104 ? 1.356 -2.503 0.655 1.00 94.25 104 VAL A CA 1
ATOM 754 C C . VAL A 1 104 ? 2.099 -3.785 0.305 1.00 94.25 104 VAL A C 1
ATOM 756 O O . VAL A 1 104 ? 3.195 -4.014 0.811 1.00 94.25 104 VAL A O 1
ATOM 759 N N . ASP A 1 105 ? 1.498 -4.621 -0.533 1.00 93.31 105 ASP A N 1
ATOM 760 C CA . ASP A 1 105 ? 2.094 -5.906 -0.921 1.00 93.31 105 ASP A CA 1
ATOM 761 C C . ASP A 1 105 ? 3.004 -5.762 -2.143 1.00 93.31 105 ASP A C 1
ATOM 763 O O . ASP A 1 105 ? 3.915 -6.561 -2.342 1.00 93.31 105 ASP A O 1
ATOM 767 N N . CYS A 1 106 ? 2.784 -4.719 -2.949 1.00 94.56 106 CYS A N 1
ATOM 768 C CA . CYS A 1 106 ? 3.546 -4.441 -4.158 1.00 94.56 106 CYS A CA 1
ATOM 769 C C . CYS A 1 106 ? 3.925 -2.959 -4.268 1.00 94.56 106 CYS A C 1
ATOM 771 O O . CYS A 1 106 ? 3.150 -2.075 -3.895 1.00 94.56 106 CYS A O 1
ATOM 773 N N . VAL A 1 107 ? 5.117 -2.688 -4.807 1.00 96.25 107 VAL A N 1
ATO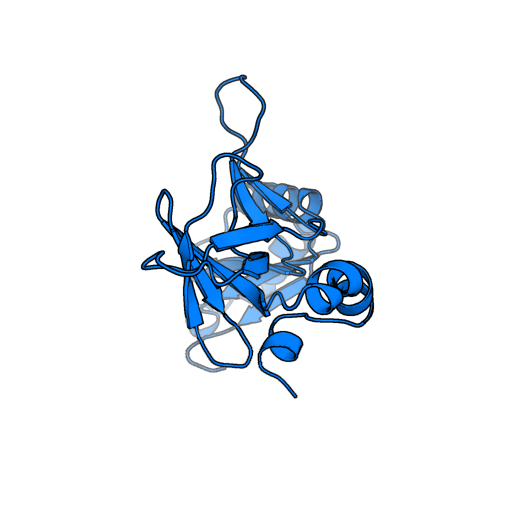M 774 C CA . VAL A 1 107 ? 5.602 -1.339 -5.127 1.00 96.25 107 VAL A CA 1
ATOM 775 C C . VAL A 1 107 ? 5.997 -1.279 -6.599 1.00 96.25 107 VAL A C 1
ATOM 777 O O . VAL A 1 107 ? 6.938 -1.941 -7.030 1.00 96.25 107 VAL A O 1
ATOM 780 N N . LEU A 1 108 ? 5.303 -0.442 -7.368 1.00 97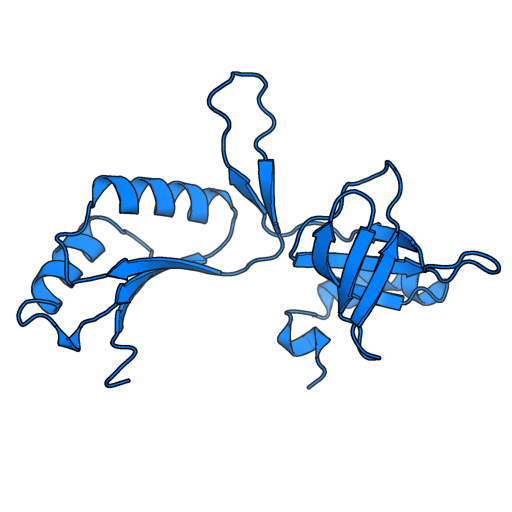.56 108 LEU A N 1
ATOM 781 C CA . LEU A 1 108 ? 5.599 -0.232 -8.783 1.00 97.56 108 LEU A CA 1
ATOM 782 C C . LEU A 1 108 ? 6.554 0.952 -8.963 1.00 97.56 108 LEU A C 1
ATOM 784 O O . LEU A 1 108 ? 6.236 2.086 -8.599 1.00 97.56 108 LEU A O 1
ATOM 788 N N . ILE A 1 109 ? 7.716 0.697 -9.558 1.00 97.12 109 ILE A N 1
ATOM 789 C CA . ILE A 1 109 ? 8.684 1.722 -9.954 1.00 97.12 109 ILE A CA 1
ATOM 790 C C . ILE A 1 109 ? 8.398 2.080 -11.405 1.00 97.12 109 ILE A C 1
ATOM 792 O O . ILE A 1 109 ? 8.789 1.373 -12.329 1.00 97.12 109 ILE A O 1
ATOM 796 N N . VAL A 1 110 ? 7.674 3.178 -11.596 1.00 97.44 110 VAL A N 1
ATOM 797 C CA . VAL A 1 110 ? 7.202 3.603 -12.915 1.00 97.44 110 VAL A CA 1
ATOM 798 C C . VAL A 1 110 ? 8.234 4.517 -13.570 1.00 97.44 110 VAL A C 1
ATOM 800 O O . VAL A 1 110 ? 8.551 5.584 -13.040 1.00 97.44 110 VAL A O 1
ATOM 803 N N . VAL A 1 111 ? 8.750 4.103 -14.725 1.00 96.88 111 VAL A N 1
ATOM 804 C CA . VAL A 1 111 ? 9.779 4.820 -15.487 1.00 96.88 111 VAL A CA 1
ATOM 805 C C . VAL A 1 111 ? 9.287 4.998 -16.921 1.00 96.88 111 VAL A C 1
ATOM 807 O O . VAL A 1 111 ? 8.860 4.024 -17.532 1.00 96.88 111 VAL A O 1
ATOM 810 N N . PRO A 1 112 ? 9.269 6.215 -17.478 1.00 96.50 112 PRO A N 1
ATOM 811 C CA . PRO A 1 112 ? 8.865 6.411 -18.863 1.00 96.50 112 PRO A CA 1
ATOM 812 C C . PRO A 1 112 ? 10.024 6.124 -19.828 1.00 96.50 112 PRO A C 1
ATOM 814 O O . PRO A 1 112 ? 11.167 6.459 -19.529 1.00 96.50 112 PRO A O 1
ATOM 817 N N . LEU A 1 113 ? 9.716 5.522 -20.977 1.00 96.69 113 LEU A N 1
ATOM 818 C CA . LEU A 1 113 ? 10.685 5.170 -22.020 1.00 96.69 113 LEU A CA 1
ATOM 819 C C . LEU A 1 113 ? 11.040 6.339 -22.949 1.00 96.69 113 LEU A C 1
ATOM 821 O O . LEU A 1 113 ? 12.059 6.284 -23.625 1.00 96.69 113 LEU A O 1
ATOM 825 N N . ASP A 1 114 ? 10.261 7.427 -22.949 1.00 93.88 114 ASP A N 1
ATOM 826 C CA . ASP A 1 114 ? 10.536 8.621 -23.769 1.00 93.88 114 ASP A CA 1
ATOM 827 C C . ASP A 1 114 ? 11.772 9.426 -23.319 1.00 93.88 114 ASP A C 1
ATOM 829 O O . ASP A 1 114 ? 12.134 10.429 -23.934 1.00 93.88 114 ASP A O 1
ATOM 833 N N . VAL A 1 115 ? 12.435 8.978 -22.251 1.00 92.00 115 VAL A N 1
ATOM 834 C CA . VAL A 1 115 ? 13.735 9.453 -21.778 1.00 92.00 115 VAL A CA 1
ATOM 835 C C . VAL A 1 115 ? 14.590 8.258 -21.356 1.00 92.00 115 VAL A C 1
ATOM 837 O O . VAL A 1 115 ? 14.074 7.270 -20.840 1.00 92.00 115 VAL A O 1
ATOM 840 N N . ALA A 1 116 ? 15.911 8.360 -21.525 1.00 89.38 116 ALA A N 1
ATOM 841 C CA . ALA A 1 116 ? 16.832 7.308 -21.097 1.00 89.38 116 ALA A CA 1
ATOM 842 C C . ALA A 1 116 ? 16.681 7.021 -19.583 1.00 89.38 116 ALA A C 1
ATOM 844 O O . ALA A 1 116 ? 16.799 7.957 -18.780 1.00 89.38 116 ALA A O 1
ATOM 845 N N . PRO A 1 117 ? 16.441 5.761 -19.166 1.00 92.56 117 PRO A N 1
ATOM 846 C CA . PRO A 1 117 ? 16.293 5.428 -17.755 1.00 92.56 117 PRO A CA 1
ATOM 847 C C . PRO A 1 117 ? 17.568 5.655 -16.942 1.00 92.56 117 PRO A C 1
ATOM 849 O O . PRO A 1 117 ? 18.666 5.253 -17.324 1.00 92.56 117 PRO A O 1
ATOM 852 N N . ASP A 1 118 ? 17.410 6.232 -15.753 1.00 95.38 118 ASP A N 1
ATOM 853 C CA . ASP A 1 118 ? 18.473 6.286 -14.749 1.00 95.38 118 ASP A CA 1
ATOM 854 C C . ASP A 1 118 ? 18.498 4.961 -13.971 1.00 95.38 118 ASP A C 1
ATOM 856 O O . ASP A 1 118 ? 17.776 4.791 -12.982 1.00 95.38 118 ASP A O 1
ATOM 860 N N . LEU A 1 119 ? 19.323 4.013 -14.429 1.00 95.00 119 LEU A N 1
ATOM 861 C CA . LEU A 1 119 ? 19.465 2.692 -13.802 1.00 95.00 119 LEU A CA 1
ATOM 862 C C . LEU A 1 119 ? 19.860 2.796 -12.321 1.00 95.00 119 LEU A C 1
ATOM 864 O O . LEU A 1 119 ? 19.272 2.124 -11.478 1.00 95.00 119 LEU A O 1
ATOM 868 N N . GLY A 1 120 ? 20.761 3.719 -11.970 1.00 94.94 120 GLY A N 1
ATOM 869 C CA . GLY A 1 120 ? 21.171 3.922 -10.579 1.00 94.94 120 GLY A CA 1
ATOM 870 C C . GLY A 1 120 ? 20.038 4.457 -9.697 1.00 94.94 120 GLY A C 1
ATOM 871 O O . GLY A 1 120 ? 19.997 4.212 -8.489 1.00 94.94 120 GLY A O 1
ATOM 872 N N . ARG A 1 121 ? 19.080 5.200 -10.262 1.00 94.31 121 ARG A N 1
ATOM 873 C CA . ARG A 1 121 ? 17.849 5.575 -9.554 1.00 94.31 121 ARG A CA 1
ATOM 874 C C . ARG A 1 121 ? 16.905 4.387 -9.388 1.00 94.31 121 ARG A C 1
ATOM 876 O O . ARG A 1 121 ? 16.340 4.253 -8.303 1.00 94.31 121 ARG A O 1
ATOM 883 N N . ILE A 1 122 ? 16.747 3.547 -10.408 1.00 95.88 122 ILE A N 1
ATOM 884 C CA . ILE A 1 122 ? 15.916 2.334 -10.339 1.00 95.88 122 ILE A CA 1
ATOM 885 C C . ILE A 1 122 ? 16.441 1.395 -9.246 1.00 95.88 122 ILE A C 1
ATOM 887 O O . ILE A 1 122 ? 15.679 1.031 -8.355 1.00 95.88 122 ILE A O 1
ATOM 891 N N . GLU A 1 123 ? 17.744 1.108 -9.226 1.00 94.44 123 GLU A N 1
ATOM 892 C CA . GLU A 1 123 ? 18.398 0.269 -8.207 1.00 94.44 123 GLU A CA 1
ATOM 893 C C . GLU A 1 123 ? 18.151 0.771 -6.775 1.00 94.44 123 GLU A C 1
ATOM 895 O O . GLU A 1 123 ? 17.799 0.008 -5.866 1.00 94.44 123 GLU A O 1
ATOM 900 N N . ARG A 1 124 ? 18.285 2.086 -6.552 1.00 93.12 124 ARG A N 1
ATOM 901 C CA . ARG A 1 124 ? 18.015 2.689 -5.236 1.00 93.12 124 ARG A CA 1
ATOM 902 C C . ARG A 1 124 ? 16.547 2.555 -4.838 1.00 93.12 124 ARG A C 1
ATOM 904 O O . ARG A 1 124 ? 16.261 2.287 -3.673 1.00 93.12 124 ARG A O 1
ATOM 911 N N . LEU A 1 125 ? 15.618 2.745 -5.775 1.00 94.50 125 LEU A N 1
ATOM 912 C CA . LEU A 1 125 ? 14.185 2.599 -5.504 1.00 94.50 125 LEU A CA 1
ATOM 913 C C . LEU A 1 125 ? 13.804 1.139 -5.234 1.00 94.50 125 LEU A C 1
ATOM 915 O O . LEU A 1 125 ? 13.034 0.886 -4.309 1.00 94.50 125 LEU A O 1
ATOM 919 N N . LEU A 1 126 ? 14.394 0.188 -5.962 1.00 95.06 126 LEU A N 1
ATOM 920 C CA . LEU A 1 126 ? 14.238 -1.246 -5.708 1.00 95.06 126 LEU A CA 1
ATOM 921 C C . LEU A 1 126 ? 14.705 -1.608 -4.302 1.00 95.06 126 LEU A C 1
ATOM 923 O O . LEU A 1 126 ? 14.008 -2.319 -3.588 1.00 95.06 126 LEU A O 1
ATOM 927 N N . THR A 1 127 ? 15.837 -1.053 -3.866 1.00 93.06 127 THR A N 1
ATOM 928 C CA . THR A 1 127 ? 16.346 -1.255 -2.502 1.00 93.06 127 THR A CA 1
ATOM 929 C C . THR A 1 127 ? 15.333 -0.794 -1.449 1.00 93.06 127 THR A C 1
ATOM 931 O O . THR A 1 127 ? 15.077 -1.504 -0.479 1.00 93.06 127 THR A O 1
ATOM 934 N N . VAL A 1 128 ? 14.719 0.380 -1.636 1.00 92.75 128 VAL A N 1
ATOM 935 C CA . VAL A 1 128 ? 13.677 0.892 -0.727 1.00 92.75 128 VAL A CA 1
ATOM 936 C C . VAL A 1 128 ? 12.438 -0.007 -0.734 1.00 92.75 128 VAL A C 1
ATOM 938 O O . VAL A 1 128 ? 11.894 -0.297 0.331 1.00 92.75 128 VAL A O 1
ATOM 941 N N . ALA A 1 129 ? 12.006 -0.467 -1.910 1.00 94.12 129 ALA A N 1
ATOM 942 C CA . ALA A 1 129 ? 10.859 -1.355 -2.043 1.00 94.12 129 ALA A CA 1
ATOM 943 C C . ALA A 1 129 ? 11.099 -2.704 -1.347 1.00 94.12 129 ALA A C 1
ATOM 945 O O . ALA A 1 129 ? 10.298 -3.093 -0.501 1.00 94.12 129 ALA A O 1
ATOM 946 N N . TRP A 1 130 ? 12.235 -3.359 -1.593 1.00 94.31 130 TRP A N 1
ATOM 947 C CA . TRP A 1 130 ? 12.588 -4.612 -0.923 1.00 94.31 130 TRP A CA 1
ATOM 948 C C . TRP A 1 130 ? 12.661 -4.468 0.599 1.00 94.31 130 TRP A C 1
ATOM 950 O O . TRP A 1 130 ? 12.090 -5.277 1.327 1.00 94.31 130 TRP A O 1
ATOM 960 N N . ASN A 1 131 ? 13.288 -3.396 1.093 1.00 93.25 131 ASN A N 1
ATOM 961 C CA . ASN A 1 131 ? 13.382 -3.128 2.531 1.00 93.25 131 ASN A CA 1
ATOM 962 C C . ASN A 1 131 ? 12.020 -2.856 3.190 1.00 93.25 131 ASN A C 1
ATOM 964 O O . ASN A 1 131 ? 11.911 -2.950 4.410 1.00 93.25 131 ASN A O 1
ATOM 968 N N . SER A 1 132 ? 10.987 -2.520 2.410 1.00 92.94 132 SER A N 1
ATOM 969 C CA . SER A 1 132 ? 9.628 -2.341 2.931 1.00 92.94 132 SER A CA 1
ATOM 970 C C . SER A 1 132 ? 8.901 -3.658 3.220 1.00 92.94 132 SER A C 1
ATOM 972 O O . SER A 1 132 ? 7.884 -3.642 3.917 1.00 92.94 132 SER A O 1
ATOM 974 N N . GLY A 1 133 ? 9.406 -4.777 2.685 1.00 93.56 133 GLY A N 1
ATOM 975 C CA . GLY A 1 133 ? 8.748 -6.085 2.695 1.00 93.56 133 GLY A CA 1
ATOM 976 C C . GLY A 1 133 ? 7.745 -6.300 1.553 1.00 93.56 133 GLY A C 1
ATOM 977 O O . GLY A 1 133 ? 7.175 -7.380 1.456 1.00 93.56 133 GLY A O 1
ATOM 978 N N . ALA A 1 134 ? 7.528 -5.299 0.696 1.00 94.19 134 ALA A N 1
ATOM 979 C CA . ALA A 1 134 ? 6.685 -5.413 -0.492 1.00 94.19 134 ALA A CA 1
ATOM 980 C C . ALA A 1 134 ? 7.451 -6.007 -1.687 1.00 94.19 134 ALA A C 1
ATOM 982 O O . ALA A 1 134 ? 8.663 -5.825 -1.808 1.00 94.19 134 ALA A O 1
ATOM 983 N N . GLN A 1 135 ? 6.727 -6.642 -2.611 1.00 95.62 135 GLN A N 1
ATOM 984 C CA . GLN A 1 135 ? 7.254 -7.136 -3.882 1.00 95.62 135 GLN A CA 1
ATOM 985 C C . GLN A 1 135 ? 7.383 -5.982 -4.897 1.00 95.62 135 GLN A C 1
ATOM 987 O O . GLN A 1 135 ? 6.370 -5.392 -5.287 1.00 95.62 135 GLN A O 1
ATOM 992 N N . PRO A 1 136 ? 8.588 -5.629 -5.366 1.00 96.94 136 PRO A N 1
ATOM 993 C CA . PRO A 1 136 ? 8.742 -4.614 -6.391 1.00 96.94 136 PRO A CA 1
ATOM 994 C C . PRO A 1 136 ? 8.495 -5.145 -7.805 1.00 96.94 136 PRO A C 1
ATOM 996 O O . PRO A 1 136 ? 8.793 -6.298 -8.118 1.00 96.94 136 PRO A O 1
ATOM 999 N N . ALA A 1 137 ? 8.056 -4.242 -8.679 1.00 97.88 137 ALA A N 1
ATOM 1000 C CA . ALA A 1 137 ? 8.134 -4.399 -10.128 1.00 97.88 137 ALA A CA 1
ATOM 1001 C C . ALA A 1 137 ? 8.518 -3.064 -10.781 1.00 97.88 137 ALA A C 1
ATOM 1003 O O . ALA A 1 137 ? 8.093 -1.995 -10.332 1.00 97.88 137 ALA A O 1
ATOM 1004 N N . VAL A 1 138 ? 9.316 -3.112 -11.843 1.00 98.12 138 VAL A N 1
ATOM 1005 C CA . VAL A 1 138 ? 9.636 -1.951 -12.675 1.00 98.12 138 VAL A CA 1
ATOM 1006 C C . VAL A 1 138 ? 8.666 -1.913 -13.848 1.00 98.12 138 VAL A C 1
ATOM 1008 O O . VAL A 1 138 ? 8.502 -2.894 -14.567 1.00 98.12 138 VAL A O 1
ATOM 1011 N N . VAL A 1 139 ? 8.015 -0.770 -14.046 1.00 98.06 139 VAL A N 1
ATOM 1012 C CA . VAL A 1 139 ? 7.038 -0.565 -15.117 1.00 98.06 139 VAL A CA 1
ATOM 1013 C C . VAL A 1 139 ? 7.577 0.494 -16.069 1.00 98.06 139 VAL A C 1
ATOM 1015 O O . VAL A 1 139 ? 7.577 1.687 -15.760 1.00 98.06 139 VAL A O 1
ATOM 1018 N N . LEU A 1 140 ? 8.043 0.038 -17.225 1.00 97.69 140 LEU A N 1
ATOM 1019 C CA . LEU A 1 140 ? 8.520 0.843 -18.339 1.00 97.69 140 LEU A CA 1
ATOM 1020 C C . LEU A 1 140 ? 7.315 1.311 -19.163 1.00 97.69 140 LEU A C 1
ATOM 1022 O O . LEU A 1 140 ? 6.704 0.544 -19.902 1.00 97.69 140 LEU A O 1
ATOM 1026 N N . THR A 1 141 ? 6.928 2.567 -18.967 1.00 97.56 141 THR A N 1
ATOM 1027 C CA . THR A 1 141 ? 5.730 3.184 -19.562 1.00 97.56 141 THR A CA 1
ATOM 1028 C C . THR A 1 141 ? 6.048 3.937 -20.850 1.00 97.56 141 THR A C 1
ATOM 1030 O O . THR A 1 141 ? 7.206 4.242 -21.117 1.00 97.56 141 THR A O 1
ATOM 1033 N N . LYS A 1 142 ? 5.010 4.309 -21.613 1.00 96.94 142 LYS A N 1
ATOM 1034 C CA . LYS A 1 142 ? 5.122 5.012 -22.908 1.00 96.94 142 LYS A CA 1
ATOM 1035 C C . LYS A 1 142 ? 5.859 4.195 -23.974 1.00 96.94 142 LYS A C 1
ATOM 1037 O O . LYS A 1 142 ? 6.613 4.734 -24.775 1.00 96.94 142 LYS A O 1
ATOM 1042 N N . ALA A 1 143 ? 5.646 2.882 -23.988 1.00 96.81 143 ALA A N 1
ATOM 1043 C CA . ALA A 1 143 ? 6.235 2.013 -25.005 1.00 96.81 143 ALA A CA 1
ATOM 1044 C C . ALA A 1 143 ? 5.830 2.397 -26.443 1.00 96.81 143 ALA A C 1
ATOM 1046 O O . ALA A 1 143 ? 6.550 2.091 -27.381 1.00 96.81 143 ALA A O 1
ATOM 1047 N N . ASP A 1 144 ? 4.717 3.114 -26.618 1.00 95.50 144 ASP A N 1
ATOM 1048 C CA 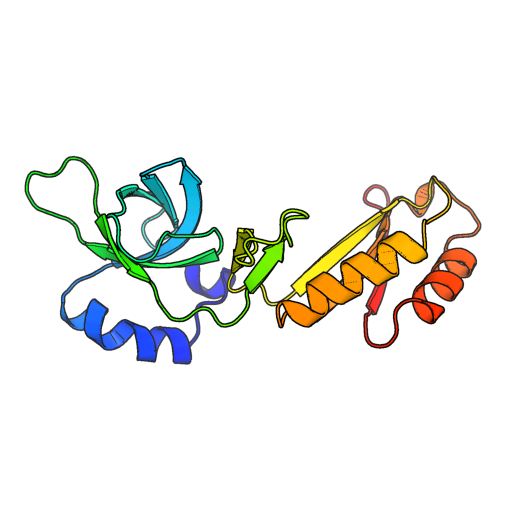. ASP A 1 144 ? 4.238 3.626 -27.905 1.00 95.50 144 ASP A CA 1
ATOM 1049 C C . ASP A 1 144 ? 5.103 4.746 -28.507 1.00 95.50 144 ASP A C 1
ATOM 1051 O O . ASP A 1 144 ? 4.936 5.079 -29.679 1.00 95.50 144 ASP A O 1
ATOM 1055 N N . THR A 1 145 ? 6.013 5.341 -27.731 1.00 95.88 145 THR A N 1
ATOM 1056 C CA . THR A 1 145 ? 6.818 6.487 -28.180 1.00 95.88 145 THR A CA 1
ATOM 1057 C C . THR A 1 145 ? 8.241 6.121 -28.592 1.00 95.88 145 THR A C 1
ATOM 1059 O O . THR A 1 145 ? 9.016 7.020 -28.916 1.00 95.88 145 THR A O 1
ATOM 1062 N N . VAL A 1 146 ? 8.612 4.840 -28.534 1.00 94.50 146 VAL A N 1
ATOM 1063 C CA . VAL A 1 146 ? 9.977 4.366 -28.791 1.00 94.50 146 VAL A CA 1
ATOM 1064 C C . VAL A 1 146 ? 9.979 3.073 -29.602 1.00 94.50 146 VAL A C 1
ATOM 1066 O O . VAL A 1 146 ? 9.059 2.268 -29.498 1.00 94.50 146 VAL A O 1
ATOM 1069 N N . ASP A 1 147 ? 11.045 2.852 -30.370 1.00 92.81 147 ASP A N 1
ATOM 1070 C CA . ASP A 1 147 ? 11.229 1.628 -31.164 1.00 92.81 147 ASP A CA 1
ATOM 1071 C C . ASP A 1 147 ? 12.121 0.587 -30.453 1.00 92.81 147 ASP A C 1
ATOM 1073 O O . ASP A 1 147 ? 12.198 -0.566 -30.873 1.00 92.81 147 ASP A O 1
ATOM 1077 N N . ASP A 1 148 ? 12.810 0.976 -29.377 1.00 91.56 148 ASP A N 1
ATOM 1078 C CA . ASP A 1 148 ? 13.864 0.212 -28.696 1.00 91.56 148 ASP A CA 1
ATOM 1079 C C . ASP A 1 148 ? 13.481 -0.251 -27.276 1.00 91.56 148 ASP A C 1
ATOM 1081 O O . ASP A 1 148 ? 14.347 -0.576 -26.460 1.00 91.56 148 ASP A O 1
ATOM 1085 N N . ALA A 1 149 ? 12.179 -0.340 -26.979 1.00 93.69 149 ALA A N 1
ATOM 1086 C CA . ALA A 1 149 ? 11.667 -0.719 -25.659 1.00 93.69 149 ALA A CA 1
ATOM 1087 C C . ALA A 1 149 ? 12.241 -2.050 -25.132 1.00 93.69 149 ALA A C 1
ATOM 1089 O O . ALA A 1 149 ? 12.565 -2.151 -23.948 1.00 93.69 149 ALA A O 1
ATOM 1090 N N . ASP A 1 150 ? 12.411 -3.052 -26.000 1.00 93.31 150 ASP A N 1
ATOM 1091 C CA . ASP A 1 150 ? 12.951 -4.366 -25.623 1.00 93.31 150 ASP A CA 1
ATOM 1092 C C . ASP A 1 150 ? 14.427 -4.305 -25.204 1.00 93.31 150 ASP A C 1
ATOM 1094 O O . ASP A 1 150 ? 14.844 -5.022 -24.292 1.00 93.31 150 ASP A O 1
ATOM 1098 N N . GLN A 1 151 ? 15.218 -3.424 -25.826 1.00 93.19 151 GLN A N 1
ATOM 1099 C CA . GLN A 1 151 ? 16.619 -3.233 -25.452 1.00 93.19 151 GLN A CA 1
ATOM 1100 C C . GLN A 1 151 ? 16.716 -2.582 -24.071 1.00 93.19 151 GLN A C 1
ATOM 1102 O O . GLN A 1 151 ? 17.434 -3.066 -23.198 1.00 93.19 151 GLN A O 1
ATOM 1107 N N . VAL A 1 152 ? 15.933 -1.524 -23.849 1.00 93.88 152 VAL A N 1
ATOM 1108 C CA . VAL A 1 152 ? 15.879 -0.835 -22.555 1.00 93.88 152 VAL A CA 1
ATOM 1109 C C . VAL A 1 152 ? 15.357 -1.764 -21.454 1.00 93.88 152 VAL A C 1
ATOM 1111 O O . VAL A 1 152 ? 15.869 -1.750 -20.334 1.00 93.88 152 VAL A O 1
ATOM 1114 N N . ARG A 1 153 ? 14.372 -2.615 -21.767 1.00 96.31 153 ARG A N 1
ATOM 1115 C CA . ARG A 1 153 ? 13.871 -3.659 -20.864 1.00 96.31 153 ARG A CA 1
ATOM 1116 C C . ARG A 1 153 ? 14.992 -4.587 -20.405 1.00 96.31 153 ARG A C 1
ATOM 1118 O O . ARG A 1 153 ? 15.111 -4.803 -19.204 1.00 96.31 153 ARG A O 1
ATOM 1125 N N . ALA A 1 154 ? 15.818 -5.087 -21.324 1.00 95.31 154 ALA A N 1
ATOM 1126 C CA . ALA A 1 154 ? 16.926 -5.982 -20.991 1.00 95.31 154 ALA A CA 1
ATOM 1127 C C . ALA A 1 154 ? 17.964 -5.314 -20.067 1.00 95.31 154 ALA A C 1
ATOM 1129 O O . ALA A 1 154 ? 18.420 -5.928 -19.100 1.00 95.31 154 ALA A O 1
ATOM 1130 N N . ASP A 1 155 ? 18.293 -4.043 -20.318 1.00 94.00 155 ASP A N 1
ATOM 1131 C CA . ASP A 1 155 ? 19.225 -3.282 -19.475 1.00 94.00 155 ASP A CA 1
ATOM 1132 C C . ASP A 1 155 ? 18.673 -3.091 -18.049 1.00 94.00 155 ASP A C 1
ATOM 1134 O O . ASP A 1 155 ? 19.400 -3.212 -17.060 1.00 94.00 155 ASP A O 1
ATOM 1138 N N . VAL A 1 156 ? 17.366 -2.839 -17.928 1.00 95.62 156 VAL A N 1
ATOM 1139 C CA . VAL A 1 156 ? 16.679 -2.698 -16.637 1.00 95.62 156 VAL A CA 1
ATOM 1140 C C . VAL A 1 156 ? 16.558 -4.038 -15.911 1.00 95.62 156 VAL A C 1
ATOM 1142 O O . VAL A 1 156 ? 16.783 -4.077 -14.705 1.00 95.62 156 VAL A O 1
ATOM 1145 N N . GLU A 1 157 ? 16.256 -5.137 -16.609 1.00 96.38 157 GLU A N 1
ATOM 1146 C CA . GLU A 1 157 ? 16.224 -6.489 -16.026 1.00 96.38 157 GLU A CA 1
ATOM 1147 C C . GLU A 1 157 ? 17.572 -6.865 -15.403 1.00 96.38 157 GLU A C 1
ATOM 1149 O O . GLU A 1 157 ? 17.616 -7.408 -14.298 1.00 96.38 157 GLU A O 1
ATOM 1154 N N . ALA A 1 158 ? 18.679 -6.518 -16.066 1.00 93.81 158 ALA A N 1
ATOM 1155 C CA . ALA A 1 158 ? 20.020 -6.744 -15.534 1.00 93.81 158 ALA A CA 1
ATOM 1156 C C . ALA A 1 158 ? 20.286 -5.955 -14.235 1.00 93.81 158 ALA A C 1
ATOM 1158 O O . ALA A 1 158 ? 20.983 -6.450 -13.347 1.00 93.81 158 ALA A O 1
ATOM 1159 N N . ALA A 1 159 ? 19.710 -4.756 -14.106 1.00 89.25 159 ALA A N 1
ATOM 1160 C CA . ALA A 1 159 ? 19.805 -3.901 -12.919 1.00 89.25 159 ALA A CA 1
ATOM 1161 C C . ALA A 1 159 ? 18.740 -4.204 -11.839 1.00 89.25 159 ALA A C 1
ATOM 1163 O O . ALA A 1 159 ? 18.787 -3.632 -10.748 1.00 89.25 159 ALA A O 1
ATOM 1164 N N . ALA A 1 160 ? 17.779 -5.095 -12.113 1.00 92.19 160 ALA A N 1
ATOM 1165 C CA . ALA A 1 160 ? 16.620 -5.355 -11.257 1.00 92.19 160 ALA A CA 1
ATOM 1166 C C . ALA A 1 160 ? 16.445 -6.844 -10.884 1.00 92.19 160 ALA A C 1
ATOM 1168 O O . ALA A 1 160 ? 15.364 -7.407 -11.071 1.00 92.19 160 ALA A O 1
ATOM 1169 N N . PRO A 1 161 ? 17.469 -7.517 -10.324 1.00 88.56 161 PRO A N 1
ATOM 1170 C CA . PRO A 1 161 ? 17.379 -8.940 -10.019 1.00 88.56 161 PRO A CA 1
ATOM 1171 C C . PRO A 1 161 ? 16.237 -9.244 -9.035 1.00 88.56 161 PRO A C 1
ATOM 1173 O O . PRO A 1 161 ? 16.147 -8.653 -7.958 1.00 88.56 161 PRO A O 1
ATOM 1176 N N . GLY A 1 162 ? 15.379 -10.199 -9.406 1.00 90.25 162 GLY A N 1
ATOM 1177 C CA . GLY A 1 162 ? 14.248 -10.657 -8.590 1.00 90.25 162 GLY A CA 1
ATOM 1178 C C . GLY A 1 162 ? 12.999 -9.768 -8.637 1.00 90.25 162 GLY A C 1
ATOM 1179 O O . GLY A 1 162 ? 12.009 -10.108 -7.991 1.00 90.25 162 GLY A O 1
ATOM 1180 N N . ALA A 1 163 ? 13.031 -8.656 -9.377 1.00 95.69 163 ALA A N 1
ATOM 1181 C CA . ALA A 1 163 ? 11.863 -7.824 -9.652 1.00 95.69 163 ALA A CA 1
ATOM 1182 C C . ALA A 1 163 ? 11.376 -8.052 -11.088 1.00 95.69 163 ALA A C 1
ATOM 1184 O O . ALA A 1 163 ? 12.181 -8.217 -12.004 1.00 95.69 163 ALA A O 1
ATOM 1185 N N . ASP A 1 164 ? 10.061 -8.022 -11.293 1.00 96.81 164 ASP A N 1
ATOM 1186 C CA . ASP A 1 164 ? 9.494 -8.093 -12.640 1.00 96.81 164 ASP A CA 1
ATOM 1187 C C . ASP A 1 164 ? 9.744 -6.783 -13.396 1.00 96.81 164 ASP A C 1
ATOM 1189 O O . ASP A 1 164 ? 9.647 -5.698 -12.817 1.00 96.81 164 ASP A O 1
ATOM 1193 N N . VAL A 1 165 ? 10.018 -6.873 -14.701 1.00 97.69 165 VAL A N 1
ATOM 1194 C CA . VAL A 1 165 ? 10.128 -5.712 -15.596 1.00 97.69 165 VAL A CA 1
ATOM 1195 C C . VAL A 1 165 ? 9.054 -5.800 -16.676 1.00 97.69 165 VAL A C 1
ATOM 1197 O O . VAL A 1 165 ? 9.075 -6.676 -17.548 1.00 97.69 165 VAL A O 1
ATOM 1200 N N . LEU A 1 166 ? 8.102 -4.873 -16.602 1.00 97.25 166 LEU A N 1
ATOM 1201 C CA . LEU A 1 166 ? 6.931 -4.792 -17.469 1.00 97.25 166 LEU A CA 1
ATOM 1202 C C . LEU A 1 166 ? 7.082 -3.618 -18.432 1.00 97.25 166 LEU A C 1
ATOM 1204 O O . LEU A 1 166 ? 7.405 -2.515 -18.004 1.00 97.25 166 LEU A O 1
ATOM 1208 N N . VAL A 1 167 ? 6.802 -3.840 -19.714 1.00 97.19 167 VAL A N 1
ATOM 1209 C CA . VAL A 1 167 ? 6.739 -2.787 -20.737 1.00 97.19 167 VAL A CA 1
ATOM 1210 C C . VAL A 1 167 ? 5.277 -2.559 -21.082 1.00 97.19 167 VAL A C 1
ATOM 1212 O O . VAL A 1 167 ? 4.573 -3.510 -21.410 1.00 97.19 167 VAL A O 1
ATOM 1215 N N . VAL A 1 168 ? 4.810 -1.318 -20.963 1.00 97.25 168 VAL A N 1
ATOM 1216 C CA . VAL A 1 168 ? 3.393 -0.972 -21.122 1.00 97.25 168 VAL A CA 1
ATOM 1217 C C . VAL A 1 168 ? 3.209 0.366 -21.833 1.00 97.25 168 VAL A C 1
ATOM 1219 O O . VAL A 1 168 ? 4.049 1.271 -21.764 1.00 97.25 168 VAL A O 1
ATOM 1222 N N . SER A 1 169 ? 2.042 0.542 -22.445 1.00 96.88 169 SER A N 1
ATOM 1223 C CA . SER A 1 169 ? 1.558 1.844 -22.888 1.00 96.88 169 SER A CA 1
ATOM 1224 C C . SER A 1 169 ? 0.172 2.104 -22.314 1.00 96.88 169 SER A C 1
ATOM 1226 O O . SER A 1 169 ? -0.736 1.288 -22.416 1.00 96.88 169 SER A O 1
ATOM 1228 N N . ALA A 1 170 ? -0.023 3.295 -21.750 1.00 94.94 170 ALA A N 1
ATOM 1229 C CA . ALA A 1 170 ? -1.359 3.737 -21.362 1.00 94.94 170 ALA A CA 1
ATOM 1230 C C . ALA A 1 170 ? -2.248 4.065 -22.580 1.00 94.94 170 ALA A C 1
ATOM 1232 O O . ALA A 1 170 ? -3.458 4.206 -22.423 1.00 94.94 170 ALA A O 1
ATOM 1233 N N . VAL A 1 171 ?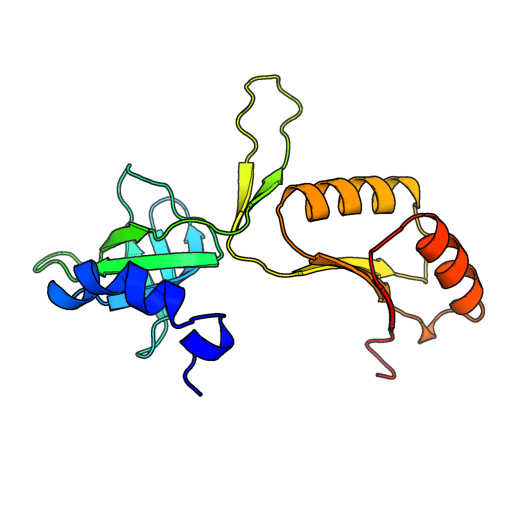 -1.656 4.218 -23.773 1.00 96.25 171 VAL A N 1
ATOM 1234 C CA . VAL A 1 171 ? -2.358 4.556 -25.018 1.00 96.25 171 VAL A CA 1
ATOM 1235 C C . VAL A 1 171 ? -2.835 3.296 -25.733 1.00 96.25 171 VAL A C 1
ATOM 1237 O O . VAL A 1 171 ? -3.977 3.251 -26.185 1.00 96.25 171 VAL A O 1
ATOM 1240 N N . THR A 1 172 ? -1.976 2.281 -25.842 1.00 93.50 172 THR A N 1
ATOM 1241 C CA . THR A 1 172 ? -2.267 1.080 -26.641 1.00 93.50 172 THR A CA 1
ATOM 1242 C C . THR A 1 172 ? -2.752 -0.118 -25.826 1.00 93.50 172 THR A C 1
ATOM 1244 O O . THR A 1 172 ? -3.214 -1.087 -26.428 1.00 93.50 172 THR A O 1
ATOM 1247 N N . GLY A 1 173 ? -2.701 -0.039 -24.491 1.00 86.56 173 GLY A N 1
ATOM 1248 C CA . GLY A 1 173 ? -2.887 -1.192 -23.601 1.00 86.56 173 GLY A CA 1
ATOM 1249 C C . GLY A 1 173 ? -1.653 -2.081 -23.549 1.00 86.56 173 GLY A C 1
ATOM 1250 O O . GLY A 1 173 ? -1.803 -3.184 -22.984 1.00 86.56 173 GLY A O 1
#